Protein AF-A0A2V7P8S3-F1 (afdb_monomer)

Sequence (105 aa):
MERDARIVNPLGMHARPAAEFVKVASRFKCAVEVRKDDLAVNGKSIMGVMMLAAECGSSLTIKTDGEDAEAAMHALLALVADGFHEMHLTEELREAEQRENEGRE

Nearest PDB structures (foldseek):
  3lfg-assembly2_B  TM=9.709E-01  e=1.633E-10  Caldanaerobacter subterraneus subsp. tengcongensis MB4
  1sph-assembly1_B  TM=9.762E-01  e=1.135E-09  Bacillus subtilis
  3ihs-assembly2_B  TM=9.682E-01  e=1.135E-09  Bacillus anthracis str. Ames
  4xwj-assembly1_B  TM=9.695E-01  e=2.117E-09  Escherichia coli K-12
  1ptf-assembly1_A  TM=9.364E-01  e=1.843E-09  Enterococcus faecalis

Foldseek 3Di:
DKDKAAQAFQAFQDQLLLVVQLVLLVVDPWFKWKDFDHQIFGSNDSVSSVVNVGHHGGMMMIATGDDCRVVSVVSNNVCRVCNVVRNVVVVVVVVVVVVVVVVVD

Structure (mmCIF, N/CA/C/O backbone):
data_AF-A0A2V7P8S3-F1
#
_entry.id   AF-A0A2V7P8S3-F1
#
loop_
_atom_site.group_PDB
_atom_site.id
_atom_site.type_symbol
_atom_site.label_atom_id
_atom_site.label_alt_id
_atom_site.label_comp_id
_atom_site.label_asym_id
_atom_site.label_entity_id
_atom_site.labe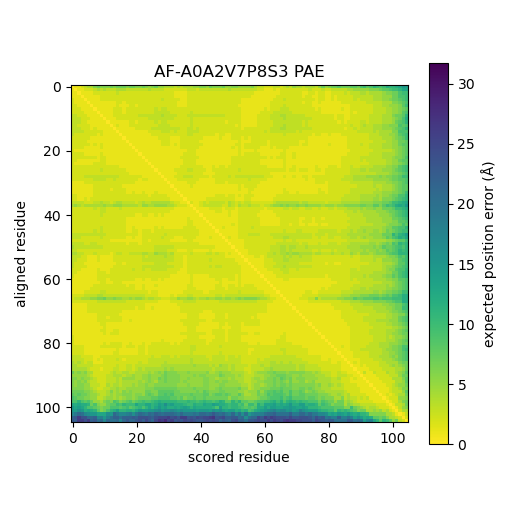l_seq_id
_atom_site.pdbx_PDB_ins_code
_atom_site.Cartn_x
_atom_site.Cartn_y
_atom_site.Cartn_z
_atom_site.occupancy
_atom_site.B_iso_or_equiv
_atom_site.auth_seq_id
_atom_site.auth_comp_id
_atom_site.auth_asym_id
_atom_site.auth_atom_id
_atom_site.pdbx_PDB_model_num
ATOM 1 N N . MET A 1 1 ? 1.003 -1.240 -16.170 1.00 96.88 1 MET A N 1
ATOM 2 C CA . MET A 1 1 ? -0.447 -1.406 -15.917 1.00 96.88 1 MET A CA 1
ATOM 3 C C . MET A 1 1 ? -0.850 -0.654 -14.655 1.00 96.88 1 MET A C 1
ATOM 5 O O . MET A 1 1 ? 0.015 -0.413 -13.826 1.00 96.88 1 MET A O 1
ATOM 9 N N . GLU A 1 2 ? -2.127 -0.288 -14.518 1.00 98.00 2 GLU A N 1
ATOM 10 C CA . GLU A 1 2 ? -2.660 0.510 -13.398 1.00 98.00 2 GLU A CA 1
ATOM 11 C C . GLU A 1 2 ? -3.970 -0.106 -12.875 1.00 98.00 2 GLU A C 1
ATOM 13 O O . GLU A 1 2 ? -4.786 -0.590 -13.674 1.00 98.00 2 GLU A O 1
ATOM 18 N N . ARG A 1 3 ? -4.138 -0.154 -11.548 1.00 98.50 3 ARG A N 1
ATOM 19 C CA . ARG A 1 3 ? -5.321 -0.688 -10.850 1.00 98.50 3 ARG A CA 1
ATOM 20 C C . ARG A 1 3 ? -5.565 0.063 -9.546 1.00 98.50 3 ARG A C 1
ATOM 22 O O . ARG A 1 3 ? -4.610 0.433 -8.871 1.00 98.50 3 ARG A O 1
ATOM 29 N N . ASP A 1 4 ? -6.832 0.195 -9.172 1.00 98.31 4 ASP A N 1
ATOM 30 C CA . ASP A 1 4 ? -7.217 0.745 -7.875 1.00 98.31 4 ASP A CA 1
ATOM 31 C C . ASP A 1 4 ? -7.325 -0.351 -6.807 1.00 98.31 4 ASP A C 1
ATOM 33 O O . ASP A 1 4 ? -7.734 -1.482 -7.084 1.00 98.31 4 ASP A O 1
ATOM 37 N N . ALA A 1 5 ? -6.962 -0.000 -5.576 1.00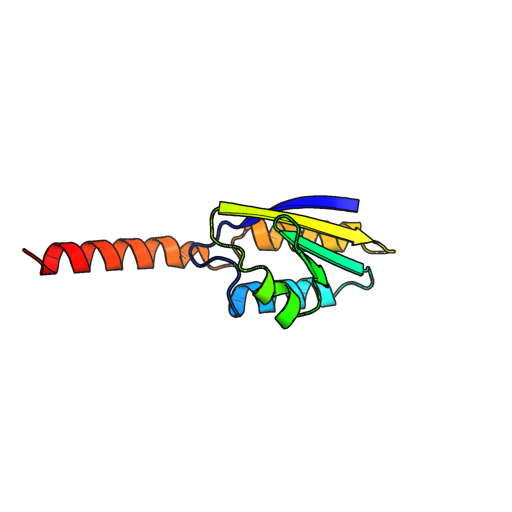 98.06 5 ALA A N 1
ATOM 38 C CA . ALA A 1 5 ? -6.978 -0.858 -4.403 1.00 98.06 5 ALA A CA 1
ATOM 39 C C . ALA A 1 5 ? -7.532 -0.082 -3.206 1.00 98.06 5 ALA A C 1
ATOM 41 O O . ALA A 1 5 ? -7.100 1.035 -2.927 1.00 98.06 5 ALA A O 1
ATOM 42 N N . ARG A 1 6 ? -8.475 -0.674 -2.471 1.00 98.38 6 ARG A N 1
ATOM 43 C CA . ARG A 1 6 ? -9.076 -0.033 -1.298 1.00 98.38 6 ARG A CA 1
ATOM 44 C C . ARG A 1 6 ? -8.354 -0.459 -0.027 1.00 98.38 6 ARG A C 1
ATOM 46 O O . ARG A 1 6 ? -8.198 -1.651 0.206 1.00 98.38 6 ARG A O 1
ATOM 53 N N . ILE A 1 7 ? -7.972 0.498 0.812 1.00 98.38 7 ILE A N 1
ATOM 54 C CA . ILE A 1 7 ? -7.430 0.218 2.145 1.00 98.38 7 ILE A CA 1
ATOM 55 C C . ILE A 1 7 ? -8.565 -0.257 3.050 1.00 98.38 7 ILE A C 1
ATOM 57 O O . ILE A 1 7 ? -9.551 0.456 3.226 1.00 98.38 7 ILE A O 1
ATOM 61 N N . VAL A 1 8 ? -8.441 -1.466 3.598 1.00 98.12 8 VAL A N 1
ATOM 62 C CA . VAL A 1 8 ? -9.494 -2.102 4.414 1.00 98.12 8 VAL A CA 1
ATOM 63 C C . VAL A 1 8 ? -9.083 -2.358 5.862 1.00 98.12 8 VAL A C 1
ATOM 65 O O . VAL A 1 8 ? -9.955 -2.588 6.696 1.00 98.12 8 VAL A O 1
ATOM 68 N N . ASN A 1 9 ? -7.785 -2.308 6.182 1.00 98.00 9 ASN A N 1
ATOM 69 C CA . ASN A 1 9 ? -7.319 -2.483 7.553 1.00 98.00 9 ASN A CA 1
ATOM 70 C C . ASN A 1 9 ? -7.654 -1.238 8.394 1.00 98.00 9 ASN A C 1
ATOM 72 O O . ASN A 1 9 ? -7.524 -0.111 7.904 1.00 98.00 9 ASN A O 1
ATOM 76 N N . PRO A 1 10 ? -8.074 -1.414 9.657 1.00 96.75 10 PRO A N 1
ATOM 77 C CA . PRO A 1 10 ? -8.744 -0.358 10.419 1.00 96.75 10 PRO A CA 1
ATOM 78 C C . PRO A 1 10 ? -7.857 0.859 10.706 1.00 96.75 10 PRO A C 1
ATOM 80 O O . PRO A 1 10 ? -8.359 1.977 10.763 1.00 96.75 10 PRO A O 1
ATOM 83 N N . LEU A 1 11 ? -6.543 0.664 10.832 1.00 96.19 11 LEU A N 1
ATOM 84 C CA . LEU A 1 11 ? -5.583 1.731 11.130 1.00 96.19 11 LEU A CA 1
ATOM 85 C C . LEU A 1 11 ? -4.943 2.353 9.871 1.00 96.19 11 LEU A C 1
ATOM 87 O O . LEU A 1 11 ? -4.117 3.259 9.982 1.00 96.19 11 LEU A O 1
ATOM 91 N N . GLY A 1 12 ? -5.308 1.884 8.673 1.00 97.19 12 GLY A N 1
ATOM 92 C CA . GLY A 1 12 ? -4.782 2.383 7.402 1.00 97.19 12 GLY A CA 1
ATOM 93 C C . GLY A 1 12 ? -3.298 2.076 7.153 1.00 97.19 12 GLY A C 1
ATOM 94 O O . GLY A 1 12 ? -2.718 1.154 7.723 1.00 97.19 12 GLY A O 1
ATOM 95 N N . MET A 1 13 ? -2.654 2.842 6.274 1.00 97.19 13 MET A N 1
ATOM 96 C CA . MET A 1 13 ? -1.260 2.645 5.855 1.00 97.19 13 MET A CA 1
ATOM 97 C C . MET A 1 13 ? -0.255 3.220 6.874 1.00 97.19 13 MET A C 1
ATOM 99 O O . MET A 1 13 ? 0.453 4.190 6.599 1.00 97.19 13 MET A O 1
ATOM 103 N N . HIS A 1 14 ? -0.181 2.623 8.067 1.00 95.94 14 HIS A N 1
ATOM 104 C CA . HIS A 1 14 ? 0.836 2.944 9.078 1.00 95.94 14 HIS A CA 1
ATOM 105 C C . HIS A 1 14 ? 2.130 2.130 8.883 1.00 95.94 14 HIS A C 1
ATOM 107 O O . HIS A 1 14 ? 2.313 1.435 7.884 1.00 95.94 14 HIS A O 1
ATOM 113 N N . ALA A 1 15 ? 3.058 2.212 9.844 1.00 95.38 15 ALA A N 1
ATOM 114 C CA . ALA A 1 15 ? 4.412 1.664 9.717 1.00 95.38 15 ALA A CA 1
ATOM 115 C C . ALA A 1 15 ? 4.469 0.171 9.327 1.00 95.38 15 ALA A C 1
ATOM 117 O O . ALA A 1 15 ? 5.312 -0.215 8.521 1.00 95.38 15 ALA A O 1
ATOM 118 N N . ARG A 1 16 ? 3.578 -0.669 9.871 1.00 97.12 16 ARG A N 1
ATOM 119 C CA . ARG A 1 16 ? 3.578 -2.120 9.626 1.00 97.12 16 ARG A CA 1
ATOM 120 C C . ARG A 1 16 ? 2.988 -2.487 8.247 1.00 97.12 16 ARG A C 1
ATOM 122 O O . ARG A 1 16 ? 3.720 -3.122 7.487 1.00 97.12 16 ARG A O 1
ATOM 129 N N . PRO A 1 17 ? 1.772 -2.048 7.859 1.00 97.75 17 PRO A N 1
ATOM 130 C CA . PRO A 1 17 ? 1.249 -2.181 6.498 1.00 97.75 17 PRO A CA 1
ATOM 131 C C . PRO A 1 17 ? 2.198 -1.637 5.436 1.00 97.75 17 PRO A C 1
ATOM 133 O O . PRO A 1 17 ? 2.456 -2.308 4.439 1.00 97.75 17 PRO A O 1
ATOM 136 N N . ALA A 1 18 ? 2.797 -0.468 5.680 1.00 98.25 18 ALA A N 1
ATOM 137 C CA . ALA A 1 18 ? 3.751 0.127 4.754 1.00 98.25 18 ALA A CA 1
ATOM 138 C C . ALA A 1 18 ? 5.018 -0.737 4.602 1.00 98.25 18 ALA A C 1
ATOM 140 O O . ALA A 1 18 ? 5.512 -0.914 3.487 1.00 98.25 18 ALA A O 1
ATOM 141 N N . ALA A 1 19 ? 5.528 -1.323 5.692 1.00 98.19 19 ALA A N 1
ATOM 142 C CA . ALA A 1 19 ? 6.668 -2.238 5.643 1.00 98.19 19 ALA A CA 1
ATOM 143 C C . ALA A 1 19 ? 6.343 -3.532 4.881 1.00 98.19 19 ALA A C 1
ATOM 145 O O . ALA A 1 19 ? 7.147 -3.955 4.048 1.00 98.19 19 ALA A O 1
ATOM 146 N N . GLU A 1 20 ? 5.172 -4.137 5.105 1.00 98.44 20 GLU A N 1
ATOM 147 C CA . GLU A 1 20 ? 4.740 -5.324 4.352 1.00 98.44 20 GLU A CA 1
ATOM 148 C C . GLU A 1 20 ? 4.506 -5.001 2.868 1.00 98.44 20 GLU A C 1
ATOM 150 O O . GLU A 1 20 ? 4.962 -5.755 2.005 1.00 98.44 20 GLU A O 1
ATOM 155 N N . PHE A 1 21 ? 3.909 -3.846 2.548 1.00 98.69 21 PHE A N 1
ATOM 156 C CA . PHE A 1 21 ? 3.749 -3.379 1.168 1.00 98.69 21 PHE A CA 1
ATOM 157 C C . PHE A 1 21 ? 5.101 -3.257 0.461 1.00 98.69 21 PHE A C 1
ATOM 159 O O . PHE A 1 21 ? 5.314 -3.860 -0.592 1.00 98.69 21 PHE A O 1
ATOM 166 N N . VAL A 1 22 ? 6.047 -2.530 1.063 1.00 98.69 22 VAL A N 1
ATOM 167 C CA . VAL A 1 22 ? 7.389 -2.327 0.498 1.00 98.69 22 VAL A CA 1
ATOM 168 C C . VAL A 1 22 ? 8.140 -3.643 0.366 1.00 98.69 22 VAL A C 1
ATOM 170 O O . VAL A 1 22 ? 8.807 -3.869 -0.643 1.00 98.69 22 VAL A O 1
ATOM 173 N N . LYS A 1 23 ? 8.023 -4.535 1.350 1.00 98.62 23 LYS A N 1
ATOM 174 C CA . LYS A 1 23 ? 8.630 -5.869 1.321 1.00 98.62 23 LYS A CA 1
ATOM 175 C C . LYS A 1 23 ? 8.094 -6.711 0.170 1.00 98.62 23 LYS A C 1
ATOM 177 O O . LYS A 1 23 ? 8.887 -7.406 -0.459 1.00 98.62 23 LYS A O 1
ATOM 182 N N . VAL A 1 24 ? 6.794 -6.661 -0.126 1.00 98.62 24 VAL A N 1
ATOM 183 C CA . VAL A 1 24 ? 6.218 -7.343 -1.296 1.00 98.62 24 VAL A CA 1
ATOM 184 C C . VAL A 1 24 ? 6.660 -6.659 -2.588 1.00 98.62 24 VAL A C 1
ATOM 186 O O . VAL A 1 24 ? 7.213 -7.332 -3.455 1.00 98.62 24 VAL A O 1
ATOM 189 N N . ALA A 1 25 ? 6.516 -5.336 -2.698 1.00 98.69 25 ALA A N 1
ATOM 190 C CA . ALA A 1 25 ? 6.903 -4.565 -3.883 1.00 98.69 25 ALA A CA 1
ATOM 191 C C . ALA A 1 25 ? 8.387 -4.754 -4.253 1.00 98.69 25 ALA A C 1
ATOM 193 O O . ALA A 1 25 ? 8.736 -4.846 -5.429 1.00 98.69 25 ALA A O 1
ATOM 194 N N . SER A 1 26 ? 9.266 -4.858 -3.254 1.00 98.50 26 SER A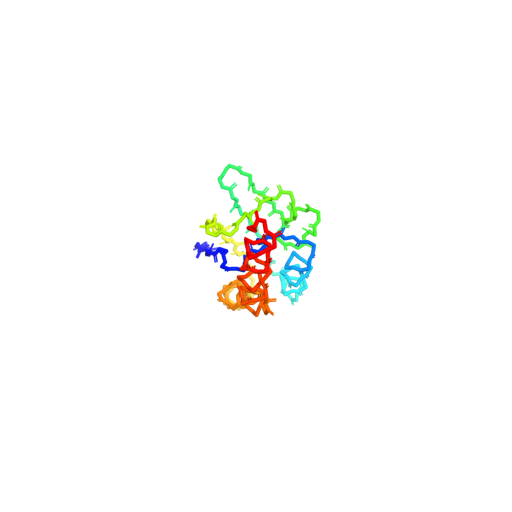 N 1
ATOM 195 C CA . SER A 1 26 ? 10.717 -4.997 -3.441 1.00 98.50 26 SER A CA 1
ATOM 196 C C . SER A 1 26 ? 11.163 -6.389 -3.897 1.00 98.50 26 SER A C 1
ATOM 198 O O . SER A 1 26 ? 12.327 -6.554 -4.251 1.00 98.50 26 SER A O 1
ATOM 200 N N . ARG A 1 27 ? 10.270 -7.390 -3.925 1.00 98.44 27 ARG A N 1
ATOM 201 C CA . ARG A 1 27 ? 10.567 -8.719 -4.499 1.00 98.44 27 ARG A CA 1
ATOM 202 C C . ARG A 1 27 ? 10.611 -8.705 -6.025 1.00 98.44 27 ARG A C 1
ATOM 204 O O . ARG A 1 27 ? 11.184 -9.616 -6.615 1.00 98.44 27 ARG A O 1
ATOM 211 N N . PHE A 1 28 ? 10.003 -7.695 -6.639 1.00 98.56 28 PHE A N 1
ATOM 212 C CA . PHE A 1 28 ? 9.839 -7.590 -8.083 1.00 98.56 28 PHE A CA 1
ATOM 213 C C . PHE A 1 28 ? 10.843 -6.603 -8.682 1.00 98.56 28 PHE A C 1
ATOM 215 O O . PHE A 1 28 ? 11.270 -5.646 -8.028 1.00 98.56 28 PHE A O 1
ATOM 222 N N . LYS A 1 29 ? 11.221 -6.815 -9.942 1.00 98.06 29 LYS A N 1
ATOM 223 C CA . LYS A 1 29 ? 12.131 -5.953 -10.705 1.00 98.06 29 LYS A CA 1
ATOM 224 C C . LYS A 1 29 ? 11.418 -4.734 -11.286 1.00 98.06 29 LYS A C 1
ATOM 226 O O . LYS A 1 29 ? 12.047 -3.685 -11.400 1.00 98.06 29 LYS A O 1
ATOM 231 N N . CYS A 1 30 ? 10.127 -4.841 -11.594 1.00 98.56 30 CYS A N 1
ATOM 232 C CA . CYS A 1 30 ? 9.318 -3.771 -12.170 1.00 98.56 30 CYS A CA 1
ATOM 233 C C . CYS A 1 30 ? 9.320 -2.506 -11.302 1.00 98.56 30 CYS A C 1
ATOM 235 O O . CYS A 1 30 ? 9.465 -2.561 -10.077 1.00 98.56 30 CYS A O 1
ATOM 237 N N . ALA A 1 31 ? 9.116 -1.347 -11.917 1.00 98.69 31 ALA A N 1
ATOM 238 C CA . ALA A 1 31 ? 8.772 -0.140 -11.185 1.00 98.69 31 ALA A CA 1
ATOM 239 C C . ALA A 1 31 ? 7.402 -0.323 -10.514 1.00 98.69 31 ALA A C 1
ATOM 241 O O . ALA A 1 31 ? 6.507 -0.948 -11.085 1.00 98.69 31 ALA A O 1
ATOM 242 N N . VAL A 1 32 ? 7.257 0.211 -9.301 1.00 98.81 32 VAL A N 1
ATOM 243 C CA . VAL A 1 32 ? 5.990 0.255 -8.563 1.00 98.81 32 VAL A CA 1
ATOM 244 C C . VAL A 1 32 ? 5.783 1.696 -8.120 1.00 98.81 32 VAL A C 1
ATOM 246 O O . VAL A 1 32 ? 6.576 2.225 -7.343 1.00 98.81 32 VAL A O 1
ATOM 249 N N . GLU A 1 33 ? 4.732 2.325 -8.619 1.00 98.75 33 GLU A N 1
ATOM 250 C CA . GLU A 1 33 ? 4.269 3.647 -8.207 1.00 98.75 33 GLU A CA 1
ATOM 251 C C . GLU A 1 33 ? 2.926 3.483 -7.496 1.00 98.75 33 GLU A C 1
ATOM 253 O O . GLU A 1 33 ? 2.085 2.684 -7.912 1.00 98.75 33 GLU A O 1
ATOM 258 N N . VAL A 1 34 ? 2.742 4.207 -6.397 1.00 98.56 34 VAL A N 1
ATOM 259 C CA . VAL A 1 34 ? 1.499 4.208 -5.624 1.00 98.56 34 VAL A CA 1
ATOM 260 C C . VAL A 1 34 ? 1.036 5.644 -5.496 1.00 98.56 34 VAL A C 1
ATOM 262 O O . VAL A 1 34 ? 1.829 6.516 -5.146 1.00 98.56 34 VAL A O 1
ATOM 265 N N . ARG A 1 35 ? -0.238 5.890 -5.779 1.00 98.50 35 ARG A N 1
ATOM 266 C CA . ARG A 1 35 ? -0.838 7.218 -5.734 1.00 98.50 35 ARG A CA 1
ATOM 267 C C . ARG A 1 35 ? -2.063 7.223 -4.833 1.00 98.50 35 ARG A C 1
ATOM 269 O O . ARG A 1 35 ? -2.887 6.314 -4.902 1.00 98.50 35 ARG A O 1
ATOM 276 N N . LYS A 1 36 ? -2.189 8.278 -4.034 1.00 97.75 36 LYS A N 1
ATOM 277 C CA . LYS A 1 36 ? -3.430 8.674 -3.367 1.00 97.75 36 LYS A CA 1
ATOM 278 C C . LYS A 1 36 ? -3.705 10.119 -3.756 1.00 97.75 36 LYS A C 1
ATOM 280 O O . LYS A 1 36 ? -2.839 10.968 -3.552 1.00 97.75 36 LYS A O 1
ATOM 285 N N . ASP A 1 37 ? -4.882 10.383 -4.313 1.00 93.31 37 ASP A N 1
ATOM 286 C CA . ASP A 1 37 ? -5.241 11.704 -4.837 1.00 93.31 37 ASP A CA 1
ATOM 287 C C . ASP A 1 37 ? -4.160 12.205 -5.825 1.00 93.31 37 ASP A C 1
ATOM 289 O O . ASP A 1 37 ? -3.831 11.500 -6.783 1.00 93.31 37 ASP A O 1
ATOM 293 N N . ASP A 1 38 ? -3.558 13.368 -5.571 1.00 93.25 38 ASP A N 1
ATOM 294 C CA . ASP A 1 38 ? -2.506 13.956 -6.411 1.00 93.25 38 ASP A CA 1
ATOM 295 C C . ASP A 1 38 ? -1.078 13.522 -6.022 1.00 93.25 38 ASP A C 1
ATOM 297 O O . ASP A 1 38 ? -0.114 13.834 -6.726 1.00 93.25 38 ASP A O 1
ATOM 301 N N . LEU A 1 39 ? -0.908 12.807 -4.904 1.00 97.19 39 LEU A N 1
ATOM 302 C CA . LEU A 1 39 ? 0.406 12.418 -4.394 1.00 97.19 39 LEU A CA 1
ATOM 303 C C . LEU A 1 39 ? 0.795 11.027 -4.902 1.00 97.19 39 LEU A C 1
ATOM 305 O O . LEU A 1 39 ? 0.213 10.025 -4.489 1.00 97.19 39 LEU A O 1
ATOM 309 N N . ALA A 1 40 ? 1.815 10.966 -5.760 1.00 98.06 40 ALA A N 1
ATOM 310 C CA . ALA A 1 40 ? 2.422 9.728 -6.245 1.00 98.06 40 ALA A CA 1
ATOM 311 C C . ALA A 1 40 ? 3.801 9.498 -5.611 1.00 98.06 40 ALA A C 1
ATOM 313 O O . ALA A 1 40 ? 4.616 10.416 -5.500 1.00 98.06 40 ALA A O 1
ATOM 314 N N . VAL A 1 41 ? 4.076 8.259 -5.206 1.00 98.56 41 VAL A N 1
ATOM 315 C CA . VAL A 1 41 ? 5.318 7.860 -4.534 1.00 98.56 41 VAL A CA 1
ATOM 316 C C . VAL A 1 41 ? 5.858 6.550 -5.098 1.00 98.56 41 VAL A C 1
ATOM 318 O O . VAL A 1 41 ? 5.129 5.733 -5.662 1.00 98.56 41 VAL A O 1
ATOM 321 N N . ASN A 1 42 ? 7.152 6.305 -4.890 1.00 98.62 42 ASN A N 1
ATOM 322 C CA . ASN A 1 42 ? 7.752 5.003 -5.166 1.00 98.62 42 ASN A CA 1
ATOM 323 C C . ASN A 1 42 ? 7.245 3.965 -4.148 1.00 98.62 42 ASN A C 1
ATOM 325 O O . ASN A 1 42 ? 7.552 4.061 -2.958 1.00 98.62 42 ASN A O 1
ATOM 329 N N . GLY A 1 43 ? 6.534 2.940 -4.623 1.00 98.25 43 GLY A N 1
ATOM 330 C CA . GLY A 1 43 ? 5.968 1.859 -3.809 1.00 98.25 43 GLY A CA 1
ATOM 331 C C . GLY A 1 43 ? 6.998 0.938 -3.147 1.00 98.25 43 GLY A C 1
ATOM 332 O O . GLY A 1 43 ? 6.636 0.120 -2.308 1.00 98.25 43 GLY A O 1
ATOM 333 N N . LYS A 1 44 ? 8.284 1.071 -3.489 1.00 98.56 44 LYS A N 1
ATOM 334 C CA . LYS A 1 44 ? 9.409 0.385 -2.829 1.00 98.56 44 LYS A CA 1
ATOM 335 C C . LYS A 1 44 ? 10.106 1.252 -1.772 1.00 98.56 44 LYS A C 1
ATOM 337 O O . LYS A 1 44 ? 11.099 0.827 -1.192 1.00 98.56 44 LYS A O 1
ATOM 342 N N . SER A 1 45 ? 9.619 2.469 -1.519 1.00 98.25 45 SER A N 1
ATOM 343 C CA . SER A 1 45 ? 10.139 3.359 -0.477 1.00 98.25 45 SER A CA 1
ATOM 344 C C . SER A 1 45 ? 9.188 3.400 0.711 1.00 98.25 45 SER A C 1
ATOM 346 O O . SER A 1 45 ? 8.074 3.903 0.595 1.00 98.25 45 SER A O 1
ATOM 348 N N . ILE A 1 46 ? 9.648 2.935 1.876 1.00 96.75 46 ILE A N 1
ATOM 349 C CA . ILE A 1 46 ? 8.859 2.963 3.118 1.00 96.75 46 ILE A CA 1
ATOM 350 C C . ILE A 1 46 ? 8.420 4.377 3.490 1.00 96.75 46 ILE A C 1
ATOM 352 O O . ILE A 1 46 ? 7.250 4.600 3.791 1.00 96.75 46 ILE A O 1
ATOM 356 N N . MET A 1 47 ? 9.329 5.349 3.377 1.00 95.44 47 MET A N 1
ATOM 357 C CA . MET A 1 47 ? 9.011 6.753 3.630 1.00 95.44 47 MET A CA 1
ATOM 358 C C . MET A 1 47 ? 7.982 7.273 2.624 1.00 95.44 47 MET A C 1
ATOM 360 O O . MET A 1 47 ? 7.057 7.971 3.017 1.00 95.44 47 MET A O 1
ATOM 364 N N . GLY A 1 48 ? 8.109 6.898 1.345 1.00 96.56 48 GLY A N 1
ATOM 365 C CA . GLY A 1 48 ? 7.144 7.248 0.301 1.00 96.56 48 GLY A CA 1
ATOM 366 C C . GLY A 1 48 ? 5.743 6.743 0.626 1.00 96.56 48 GLY A C 1
ATOM 367 O O . GLY A 1 48 ? 4.801 7.524 0.692 1.00 96.56 48 GLY A O 1
ATOM 368 N N . VAL A 1 49 ? 5.620 5.444 0.886 1.00 97.00 49 VAL A N 1
ATOM 369 C CA . VAL A 1 49 ? 4.331 4.802 1.169 1.00 97.00 49 VAL A CA 1
ATOM 370 C C . VAL A 1 49 ? 3.679 5.376 2.431 1.00 97.00 49 VAL A C 1
ATOM 372 O O . VAL A 1 49 ? 2.483 5.650 2.415 1.00 97.00 49 VAL A O 1
ATOM 375 N N . MET A 1 50 ? 4.445 5.636 3.496 1.00 94.38 50 MET A N 1
ATOM 376 C CA . MET A 1 50 ? 3.906 6.261 4.712 1.00 94.38 50 MET A CA 1
ATOM 377 C C . MET A 1 50 ? 3.433 7.707 4.486 1.00 94.38 50 MET A C 1
ATOM 379 O O . MET A 1 50 ? 2.445 8.119 5.091 1.00 94.38 50 MET A O 1
ATOM 383 N N . MET A 1 51 ? 4.088 8.475 3.604 1.00 94.94 51 MET A N 1
ATOM 384 C CA . MET A 1 51 ? 3.674 9.851 3.283 1.00 94.94 51 MET A CA 1
ATOM 385 C C . MET A 1 51 ? 2.305 9.933 2.602 1.00 94.94 51 MET A C 1
ATOM 387 O O . MET A 1 51 ? 1.680 10.988 2.659 1.00 94.94 51 MET A O 1
ATOM 391 N N . LEU A 1 52 ? 1.818 8.847 1.989 1.00 95.19 52 LEU A N 1
ATOM 392 C CA . LEU A 1 52 ? 0.478 8.824 1.398 1.00 95.19 52 LEU A CA 1
ATOM 393 C C . LEU A 1 52 ? -0.629 9.019 2.439 1.00 95.19 52 LEU A C 1
ATOM 395 O O . LEU A 1 52 ? -1.726 9.409 2.054 1.00 95.19 52 LEU A O 1
ATOM 399 N N . ALA A 1 5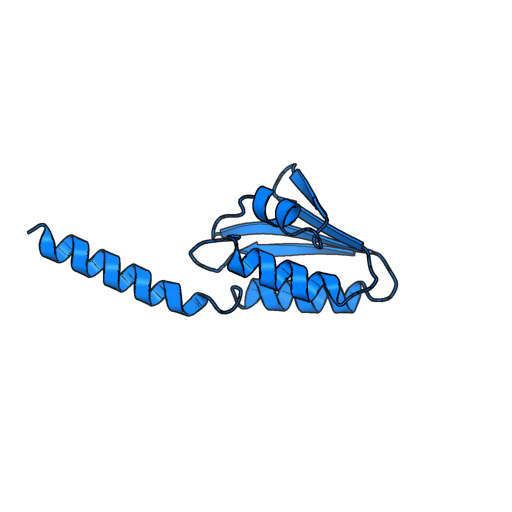3 ? -0.366 8.736 3.724 1.00 94.12 53 ALA A N 1
ATOM 400 C CA . ALA A 1 53 ? -1.337 8.880 4.812 1.00 94.12 53 ALA A CA 1
ATOM 401 C C . ALA A 1 53 ? -2.712 8.266 4.463 1.00 94.12 53 ALA A C 1
ATOM 403 O O . ALA A 1 53 ? -3.764 8.876 4.651 1.00 94.12 53 ALA A O 1
ATOM 404 N N . ALA A 1 54 ? -2.694 7.065 3.877 1.00 96.62 54 ALA A N 1
ATOM 405 C CA . ALA A 1 54 ? -3.894 6.410 3.374 1.00 96.62 54 ALA A CA 1
ATOM 406 C C . ALA A 1 54 ? -4.683 5.764 4.518 1.00 96.62 54 ALA A C 1
ATOM 408 O O . ALA A 1 54 ? -4.313 4.706 5.021 1.00 96.62 54 ALA A O 1
ATOM 409 N N . GLU A 1 55 ? -5.764 6.413 4.932 1.00 97.56 55 GLU A N 1
ATOM 410 C CA . GLU A 1 55 ? -6.676 5.927 5.969 1.00 97.56 55 GLU A CA 1
ATOM 411 C C . GLU A 1 55 ? -7.572 4.777 5.482 1.00 97.56 55 GLU A C 1
ATOM 413 O O . GLU A 1 55 ? -7.745 4.566 4.275 1.00 97.56 55 GLU A O 1
ATOM 418 N N . CYS A 1 56 ? -8.169 4.040 6.426 1.00 97.75 56 CYS A N 1
ATOM 419 C CA . CYS A 1 56 ? -9.158 3.009 6.117 1.00 97.75 56 CYS A CA 1
ATOM 420 C C . CYS A 1 56 ? -10.283 3.576 5.238 1.00 97.75 56 CYS A C 1
ATOM 422 O O . CYS A 1 56 ? -10.817 4.654 5.484 1.00 97.75 56 CYS A O 1
ATOM 424 N N . GLY A 1 57 ? -10.632 2.846 4.183 1.00 97.69 57 GLY A N 1
ATOM 425 C CA . GLY A 1 57 ? -11.615 3.259 3.191 1.00 97.69 57 GLY A CA 1
ATOM 426 C C . GLY A 1 57 ? -11.042 4.051 2.015 1.00 97.69 57 GLY A C 1
ATOM 427 O O . GLY A 1 57 ? -11.730 4.117 0.994 1.00 97.69 57 GLY A O 1
ATOM 428 N N . SER A 1 58 ? -9.808 4.568 2.108 1.00 97.56 58 SER A N 1
ATOM 429 C CA . SER A 1 58 ? -9.129 5.263 1.003 1.00 97.56 58 SER A CA 1
ATOM 430 C C . SER A 1 58 ? -8.942 4.359 -0.215 1.00 97.56 58 SER A C 1
ATOM 432 O O . SER A 1 58 ? -8.684 3.160 -0.080 1.00 97.56 58 SER A O 1
ATOM 434 N N . SER A 1 59 ? -9.005 4.955 -1.408 1.00 97.75 59 SER A N 1
ATOM 435 C CA . SER A 1 59 ? -8.588 4.306 -2.653 1.00 97.75 59 SER A CA 1
ATOM 436 C C . SER A 1 59 ? -7.150 4.696 -2.984 1.00 97.75 59 SER A C 1
ATOM 438 O O . SER A 1 59 ? -6.808 5.879 -2.981 1.00 97.75 59 SER A O 1
ATOM 440 N N . LEU A 1 60 ? -6.316 3.704 -3.271 1.00 98.00 60 LEU A N 1
ATOM 441 C CA . LEU A 1 60 ? -4.984 3.874 -3.830 1.00 98.00 60 LEU A CA 1
ATOM 442 C C . LEU A 1 60 ? -4.989 3.431 -5.281 1.00 98.00 60 LEU A C 1
ATOM 444 O O . LEU A 1 60 ? -5.507 2.365 -5.597 1.00 98.00 60 LEU A O 1
ATOM 448 N N . THR A 1 61 ? -4.314 4.178 -6.138 1.00 98.62 61 THR A N 1
ATOM 449 C CA . THR A 1 61 ? -3.956 3.700 -7.466 1.00 98.62 61 THR A CA 1
ATOM 450 C C . THR A 1 61 ? -2.558 3.090 -7.403 1.00 98.62 61 THR A C 1
ATOM 452 O O . THR A 1 61 ? -1.599 3.754 -7.011 1.00 98.62 61 THR A O 1
ATOM 455 N N . ILE A 1 62 ? -2.420 1.833 -7.817 1.00 98.69 62 ILE A N 1
ATOM 456 C CA . ILE A 1 62 ? -1.138 1.141 -7.955 1.00 98.69 62 ILE A CA 1
ATOM 457 C C . ILE A 1 62 ? -0.814 1.031 -9.440 1.00 98.69 62 ILE A C 1
ATOM 459 O O . ILE A 1 62 ? -1.631 0.564 -10.237 1.00 98.69 62 ILE A O 1
ATOM 463 N N . LYS A 1 63 ? 0.404 1.416 -9.811 1.00 98.81 63 LYS A N 1
ATOM 464 C CA . LYS A 1 63 ? 0.936 1.283 -11.163 1.00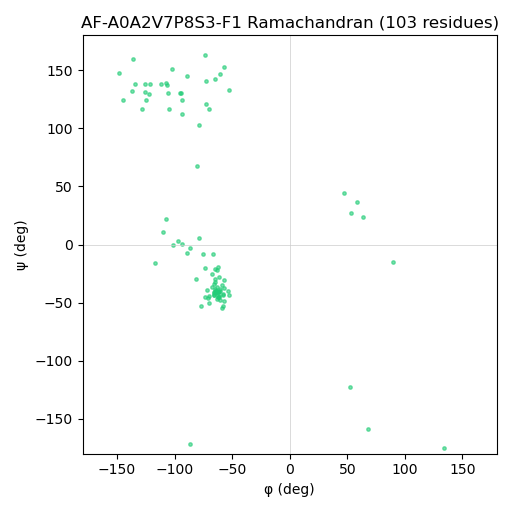 98.81 63 LYS A CA 1
ATOM 465 C C . LYS A 1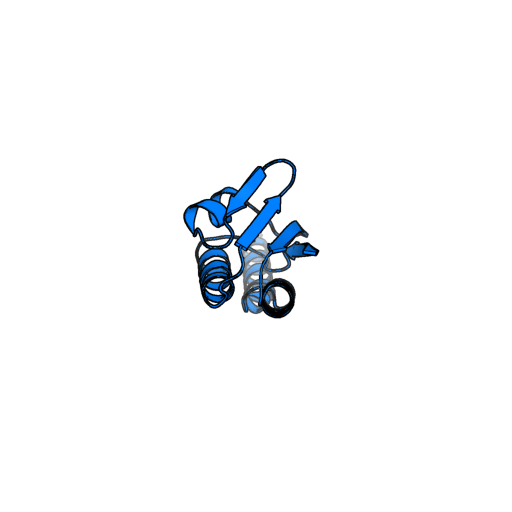 63 ? 2.213 0.456 -11.145 1.00 98.81 63 LYS A C 1
ATOM 467 O O . LYS A 1 63 ? 3.138 0.736 -10.387 1.00 98.81 63 LYS A O 1
ATOM 472 N N . THR A 1 64 ? 2.268 -0.556 -12.004 1.00 98.75 64 THR A N 1
ATOM 473 C CA . THR A 1 64 ? 3.440 -1.421 -12.181 1.00 98.75 64 THR A CA 1
ATOM 474 C C . THR A 1 64 ? 3.930 -1.379 -13.623 1.00 98.75 64 THR A C 1
ATOM 476 O O . THR A 1 64 ? 3.121 -1.385 -14.554 1.00 98.75 64 THR A O 1
ATOM 479 N N . ASP A 1 65 ? 5.244 -1.321 -13.832 1.00 98.62 65 ASP A N 1
ATOM 480 C CA . ASP A 1 65 ? 5.838 -1.260 -15.174 1.00 98.62 65 ASP A CA 1
ATOM 481 C C . ASP A 1 65 ? 7.162 -2.031 -15.253 1.00 98.62 65 ASP A C 1
ATOM 483 O O . ASP A 1 65 ? 8.073 -1.794 -14.458 1.00 98.62 65 ASP A O 1
ATOM 487 N N . GLY A 1 66 ? 7.255 -2.986 -16.178 1.00 98.19 66 GLY A N 1
ATOM 488 C CA . GLY A 1 66 ? 8.393 -3.896 -16.328 1.00 98.19 66 GLY A CA 1
ATOM 489 C C . GLY A 1 66 ? 8.002 -5.366 -16.514 1.00 98.19 66 GLY A C 1
ATOM 490 O O . GLY A 1 66 ? 6.829 -5.713 -16.620 1.00 98.19 66 GLY A O 1
ATOM 491 N N . GLU A 1 67 ? 9.018 -6.230 -16.546 1.00 96.31 67 GLU A N 1
ATOM 492 C CA . GLU A 1 67 ? 8.922 -7.654 -16.915 1.00 96.31 67 GLU A CA 1
ATOM 493 C C . GLU A 1 67 ? 7.998 -8.479 -16.001 1.00 96.31 67 GLU A C 1
ATOM 495 O O . GLU A 1 67 ? 7.243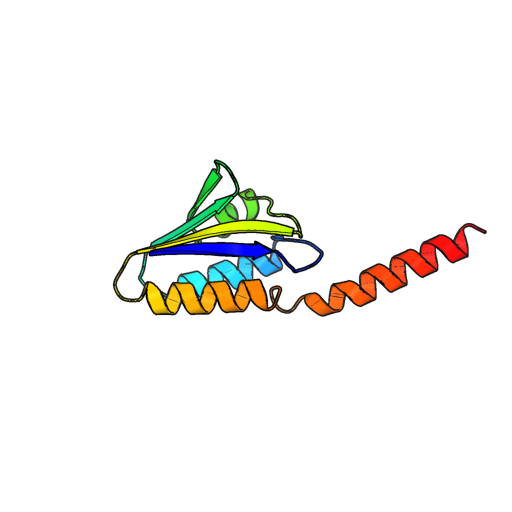 -9.319 -16.480 1.00 96.31 67 GLU A O 1
ATOM 500 N N . ASP A 1 68 ? 8.007 -8.215 -14.695 1.00 98.12 68 ASP A N 1
ATOM 501 C CA . ASP A 1 68 ? 7.199 -8.907 -13.683 1.00 98.12 68 ASP A CA 1
ATOM 502 C C . ASP A 1 68 ? 6.045 -8.043 -13.137 1.00 98.12 68 ASP A C 1
ATOM 504 O O . ASP A 1 68 ? 5.505 -8.307 -12.060 1.00 98.12 68 ASP A O 1
ATOM 508 N N . ALA A 1 69 ? 5.624 -7.026 -13.903 1.00 98.56 69 ALA A N 1
ATOM 509 C CA . ALA A 1 69 ? 4.602 -6.060 -13.500 1.00 98.56 69 ALA A CA 1
ATOM 510 C C . ALA A 1 69 ? 3.241 -6.691 -13.161 1.00 98.56 69 ALA A C 1
ATOM 512 O O . ALA A 1 69 ? 2.551 -6.203 -12.264 1.00 98.56 69 ALA A O 1
ATOM 513 N N . GLU A 1 70 ? 2.847 -7.760 -13.856 1.00 98.56 70 GLU A N 1
ATOM 514 C CA . GLU A 1 70 ? 1.579 -8.461 -13.611 1.00 98.56 70 GLU A CA 1
ATOM 515 C C . GLU A 1 70 ? 1.603 -9.239 -12.291 1.00 98.56 70 GLU A C 1
ATOM 517 O O . GLU A 1 70 ? 0.690 -9.117 -11.473 1.00 98.56 70 GLU A O 1
ATOM 522 N N . ALA A 1 71 ? 2.690 -9.974 -12.041 1.00 98.69 71 ALA A N 1
ATOM 523 C CA . ALA A 1 71 ? 2.887 -10.706 -10.795 1.00 98.69 71 ALA A CA 1
ATOM 524 C C . ALA A 1 71 ? 2.977 -9.751 -9.593 1.00 98.69 71 ALA A C 1
ATOM 526 O O . ALA A 1 71 ? 2.364 -10.009 -8.554 1.00 98.69 71 ALA A O 1
ATOM 527 N N . ALA A 1 72 ? 3.677 -8.623 -9.758 1.00 98.75 72 ALA A N 1
ATOM 528 C CA . ALA A 1 72 ? 3.746 -7.567 -8.755 1.00 98.75 72 ALA A CA 1
ATOM 529 C C . ALA A 1 72 ? 2.363 -6.983 -8.452 1.00 98.75 72 ALA A C 1
ATOM 531 O O . ALA A 1 72 ? 1.980 -6.886 -7.287 1.00 98.75 72 ALA A O 1
ATOM 532 N N . MET A 1 73 ? 1.592 -6.644 -9.492 1.00 98.81 73 MET A N 1
ATOM 533 C CA . MET A 1 73 ? 0.237 -6.116 -9.337 1.00 98.81 73 MET A CA 1
ATOM 534 C C . MET A 1 73 ? -0.648 -7.089 -8.555 1.00 98.81 73 MET A C 1
ATOM 536 O O . MET A 1 73 ? -1.287 -6.694 -7.584 1.00 98.81 73 MET A O 1
ATOM 540 N N . HIS A 1 74 ? -0.647 -8.371 -8.928 1.00 98.75 74 HIS A N 1
ATOM 541 C CA . HIS A 1 74 ? -1.466 -9.379 -8.260 1.00 98.75 74 HIS A CA 1
ATOM 542 C C . HIS A 1 74 ? -1.092 -9.549 -6.780 1.00 98.75 74 HIS A C 1
ATOM 544 O O . HIS A 1 74 ? -1.974 -9.554 -5.923 1.00 98.75 74 HIS A O 1
ATOM 550 N N . ALA A 1 75 ? 0.205 -9.621 -6.464 1.00 98.81 75 ALA A N 1
ATOM 551 C CA . ALA A 1 75 ? 0.674 -9.761 -5.087 1.00 98.81 75 ALA A CA 1
ATOM 552 C C . ALA A 1 75 ? 0.325 -8.542 -4.214 1.00 98.81 75 ALA A C 1
ATOM 554 O O . ALA A 1 75 ? -0.069 -8.705 -3.060 1.00 98.81 75 ALA A O 1
ATOM 555 N N . LEU A 1 76 ? 0.449 -7.328 -4.760 1.00 98.75 76 LEU A N 1
ATOM 556 C CA . LEU A 1 76 ? 0.130 -6.096 -4.037 1.00 98.75 76 LEU A CA 1
ATOM 557 C C . LEU A 1 76 ? -1.375 -5.946 -3.805 1.00 98.75 76 LEU A C 1
ATOM 559 O O . LEU A 1 76 ? -1.783 -5.632 -2.690 1.00 98.75 76 LEU A O 1
ATOM 563 N N . LEU A 1 77 ? -2.203 -6.222 -4.817 1.00 98.75 77 LEU A N 1
ATOM 564 C CA . LEU A 1 77 ? -3.660 -6.196 -4.661 1.00 98.75 77 LEU A CA 1
ATOM 565 C C . LEU A 1 77 ? -4.136 -7.235 -3.643 1.00 98.75 77 LEU A C 1
ATOM 567 O O . LEU A 1 77 ? -4.990 -6.917 -2.820 1.00 98.75 77 LEU A O 1
ATOM 571 N N . ALA A 1 78 ? -3.562 -8.442 -3.659 1.00 98.69 78 ALA A N 1
ATOM 572 C CA . ALA A 1 78 ? -3.882 -9.478 -2.682 1.00 98.69 78 ALA A CA 1
ATOM 573 C C . ALA A 1 78 ? -3.531 -9.045 -1.249 1.00 98.69 78 ALA A C 1
ATOM 575 O O . ALA A 1 78 ? -4.354 -9.196 -0.353 1.00 98.69 78 ALA A O 1
ATOM 576 N N . LEU A 1 79 ? -2.350 -8.450 -1.038 1.00 98.62 79 LEU A N 1
ATOM 577 C CA . LEU A 1 79 ? -1.935 -7.950 0.277 1.00 98.62 79 LEU A CA 1
ATOM 578 C C . LEU A 1 79 ? -2.867 -6.845 0.802 1.00 98.62 79 LEU A C 1
ATOM 580 O O . LEU A 1 79 ? -3.238 -6.856 1.975 1.00 98.62 79 LEU A O 1
ATOM 584 N N . VAL A 1 80 ? -3.240 -5.895 -0.063 1.00 98.31 80 VAL A N 1
ATOM 585 C CA . VAL A 1 80 ? -4.155 -4.803 0.300 1.00 98.31 80 VAL A CA 1
ATOM 586 C C . VAL A 1 80 ? -5.550 -5.352 0.611 1.00 98.31 80 VAL A C 1
ATOM 588 O O . VAL A 1 80 ? -6.146 -4.958 1.610 1.00 98.31 80 VAL A O 1
ATOM 591 N N . ALA A 1 81 ? -6.057 -6.284 -0.203 1.00 98.12 81 ALA A N 1
ATOM 592 C CA . ALA A 1 81 ? -7.365 -6.908 -0.006 1.00 98.12 81 ALA A CA 1
ATOM 593 C C . ALA A 1 81 ? -7.442 -7.748 1.279 1.00 98.12 81 ALA A C 1
ATOM 595 O O . ALA A 1 81 ? -8.493 -7.786 1.913 1.00 98.12 81 ALA A O 1
ATOM 596 N N . ASP A 1 82 ? -6.334 -8.369 1.689 1.00 98.06 82 ASP A N 1
ATOM 597 C CA . ASP A 1 82 ? -6.220 -9.103 2.957 1.00 98.06 82 ASP A CA 1
ATOM 598 C C . ASP A 1 82 ? -6.016 -8.177 4.177 1.00 98.06 82 ASP A C 1
ATOM 600 O O . ASP A 1 82 ? -5.764 -8.628 5.296 1.00 98.06 82 ASP A O 1
ATOM 604 N N . GLY A 1 83 ? -6.077 -6.855 3.971 1.00 97.75 83 GLY A N 1
ATOM 605 C CA . GLY A 1 83 ? -5.935 -5.865 5.033 1.00 97.75 83 GLY A CA 1
ATOM 606 C C . GLY A 1 83 ? -4.607 -5.980 5.773 1.00 97.75 83 GLY A C 1
ATOM 607 O O . GLY A 1 83 ? -4.580 -5.826 6.991 1.00 97.75 83 GLY A O 1
ATOM 608 N N . PHE A 1 84 ? -3.518 -6.312 5.071 1.00 97.94 84 PHE A N 1
ATOM 609 C CA . PHE A 1 84 ? -2.178 -6.457 5.656 1.00 97.94 84 PHE A CA 1
ATOM 610 C C . PHE A 1 84 ? -2.113 -7.412 6.864 1.00 97.94 84 PHE A C 1
ATOM 612 O O . PHE A 1 84 ? -1.241 -7.272 7.724 1.00 97.94 84 PHE A O 1
ATOM 619 N N . HIS A 1 85 ? -3.025 -8.390 6.928 1.00 96.62 85 HIS A N 1
ATOM 620 C CA . HIS A 1 85 ? -3.182 -9.326 8.048 1.00 96.62 85 HIS A CA 1
ATOM 621 C C . HIS A 1 85 ? -3.589 -8.663 9.382 1.00 96.62 85 HIS A C 1
ATOM 623 O O . HIS A 1 85 ? -3.359 -9.215 10.460 1.00 96.62 85 HIS A O 1
ATOM 629 N N . GLU A 1 86 ? -4.205 -7.481 9.329 1.00 97.19 86 GLU A N 1
ATOM 630 C CA . GLU A 1 86 ? -4.594 -6.672 10.495 1.00 97.19 86 GLU A CA 1
ATOM 631 C C . GLU A 1 86 ? -6.110 -6.605 10.715 1.00 97.19 86 GLU A C 1
ATOM 633 O O . GLU A 1 86 ? -6.591 -5.848 11.554 1.00 97.19 86 GLU A O 1
ATOM 638 N N . MET A 1 87 ? -6.893 -7.424 10.009 1.00 95.94 87 MET A N 1
ATOM 639 C CA . MET A 1 87 ? -8.355 -7.408 10.141 1.00 95.94 87 MET A CA 1
ATOM 640 C C . MET A 1 87 ? -8.846 -7.765 11.554 1.00 95.94 87 MET A C 1
ATOM 642 O O . MET A 1 87 ? -9.879 -7.244 11.972 1.00 95.94 87 MET A O 1
ATOM 646 N N . HIS A 1 88 ? -8.084 -8.568 12.309 1.00 93.12 88 HIS A N 1
ATOM 647 C CA . HIS A 1 88 ? -8.355 -8.902 13.716 1.00 93.12 88 HIS A CA 1
ATOM 648 C C . HIS A 1 88 ? -8.443 -7.667 14.629 1.00 93.12 88 HIS A C 1
ATOM 650 O O . HIS A 1 88 ? -9.244 -7.651 15.559 1.00 93.12 88 HIS A O 1
ATOM 656 N N . LEU A 1 89 ? -7.716 -6.587 14.312 1.00 92.81 89 LEU A N 1
ATOM 657 C CA . LEU A 1 89 ? -7.767 -5.333 15.071 1.00 92.81 89 LEU A CA 1
ATOM 658 C C . LEU A 1 89 ? -9.163 -4.690 15.045 1.00 92.81 89 LEU A C 1
ATOM 660 O O . LEU A 1 89 ? -9.483 -3.866 15.894 1.00 92.81 89 LEU A O 1
ATOM 664 N N . THR A 1 90 ? -10.014 -5.056 14.082 1.00 90.25 90 THR A N 1
ATOM 665 C CA . THR A 1 90 ? -11.387 -4.540 13.998 1.00 90.25 90 THR A CA 1
ATOM 666 C C . THR A 1 90 ? -12.231 -4.980 15.194 1.00 90.25 90 THR A C 1
ATOM 668 O O . THR A 1 90 ? -13.052 -4.208 15.683 1.00 90.25 90 THR A O 1
ATOM 671 N N . GLU A 1 91 ? -12.053 -6.217 15.660 1.00 91.50 91 GLU A N 1
ATOM 672 C CA . GLU A 1 91 ? -12.759 -6.745 16.832 1.00 91.50 91 GLU A CA 1
ATOM 673 C C . GLU A 1 91 ? -12.197 -6.121 18.111 1.00 91.50 91 GLU A C 1
ATOM 675 O O . GLU A 1 91 ? -12.959 -5.609 18.928 1.00 91.50 91 GLU A O 1
ATOM 680 N N . GLU A 1 92 ? -10.868 -6.050 18.220 1.00 92.81 92 GLU A N 1
ATOM 681 C CA . GLU A 1 92 ? -10.176 -5.450 19.367 1.00 92.81 92 GLU A CA 1
ATOM 682 C C . GLU A 1 92 ? -10.575 -3.982 19.593 1.00 92.81 92 GLU A C 1
ATOM 684 O O . GLU A 1 92 ? -10.833 -3.576 20.727 1.00 92.81 92 GLU A O 1
ATOM 689 N N . LEU A 1 93 ? -10.684 -3.189 18.519 1.00 90.62 93 LEU A N 1
ATOM 690 C CA . LEU A 1 93 ? -11.122 -1.792 18.600 1.00 90.62 93 LEU A CA 1
ATOM 691 C C . LEU A 1 93 ? -12.580 -1.673 19.065 1.00 90.62 93 LEU A C 1
ATOM 693 O O . LEU A 1 93 ? -12.880 -0.847 19.923 1.00 90.62 93 LEU A O 1
ATOM 697 N N . ARG A 1 94 ? -13.481 -2.528 18.562 1.00 91.19 94 ARG A N 1
ATOM 698 C CA . ARG A 1 94 ? -14.896 -2.532 18.977 1.00 91.19 94 ARG A CA 1
ATOM 699 C C . ARG A 1 94 ? -15.064 -2.895 20.448 1.00 91.19 94 ARG A C 1
ATOM 701 O O . ARG A 1 94 ? -15.874 -2.282 21.139 1.00 91.19 94 ARG A O 1
ATOM 708 N N . GLU A 1 95 ? -14.318 -3.886 20.931 1.00 92.31 95 GLU A N 1
ATOM 709 C CA . GLU A 1 95 ? -14.343 -4.263 22.346 1.00 92.31 95 GLU A CA 1
ATOM 710 C C . GLU A 1 95 ? -13.807 -3.143 23.244 1.00 92.31 95 GLU A C 1
ATOM 712 O O . GLU A 1 95 ? -14.356 -2.901 24.320 1.00 92.31 95 GLU A O 1
ATOM 717 N N . ALA A 1 96 ? -12.747 -2.451 22.816 1.00 89.75 96 ALA A N 1
ATOM 718 C CA . ALA A 1 96 ? -12.193 -1.321 23.555 1.00 89.75 96 ALA A CA 1
ATOM 719 C C . ALA A 1 96 ? -13.208 -0.171 23.676 1.00 89.75 96 ALA A C 1
ATOM 721 O O . ALA A 1 96 ? -13.428 0.331 24.778 1.00 89.75 96 ALA A O 1
ATOM 722 N N . GLU A 1 97 ? -13.888 0.183 22.581 1.00 88.69 97 GLU A N 1
ATOM 723 C CA . GLU A 1 97 ? -14.936 1.215 22.564 1.00 88.69 97 GLU A CA 1
ATOM 724 C C . GLU A 1 97 ? -16.121 0.872 23.485 1.00 88.69 97 GLU A C 1
ATOM 726 O O . GLU A 1 97 ? -16.639 1.744 24.186 1.00 88.69 97 GLU A O 1
ATOM 731 N N . GLN A 1 98 ? -16.543 -0.398 23.526 1.00 88.56 98 GLN A N 1
ATOM 732 C CA . GLN A 1 98 ? -17.619 -0.853 24.418 1.00 88.56 98 GLN A CA 1
ATOM 733 C C . GLN A 1 98 ? -17.239 -0.685 25.893 1.00 88.56 98 GLN A C 1
ATOM 735 O O . GLN A 1 98 ? -18.005 -0.103 26.660 1.00 88.56 98 GLN A O 1
ATOM 740 N N . ARG A 1 99 ? -16.027 -1.109 26.275 1.00 88.31 99 ARG A N 1
ATOM 741 C CA . ARG A 1 99 ? -15.529 -0.976 27.655 1.00 88.31 99 ARG A CA 1
ATOM 742 C C . ARG A 1 99 ? -15.392 0.485 28.088 1.00 88.31 99 ARG A C 1
ATOM 744 O O . ARG A 1 99 ? -15.648 0.803 29.247 1.00 88.31 99 ARG A O 1
ATOM 751 N N . GLU A 1 100 ? -14.987 1.377 27.183 1.00 85.44 100 GLU A N 1
ATOM 752 C CA . GLU A 1 100 ? -14.897 2.813 27.476 1.00 85.44 100 GLU A CA 1
ATOM 753 C C . GLU A 1 100 ? -16.269 3.464 27.695 1.00 85.44 100 GLU A C 1
ATOM 755 O O . GLU A 1 100 ? -16.392 4.341 28.553 1.00 85.44 100 GLU A O 1
ATOM 760 N N . ASN A 1 101 ? -17.295 3.041 26.953 1.00 82.88 101 ASN A N 1
ATOM 761 C CA . ASN A 1 101 ? -18.656 3.548 27.130 1.00 82.88 101 ASN A CA 1
ATOM 762 C C . ASN A 1 101 ? -19.307 3.030 28.420 1.00 82.88 101 ASN A C 1
ATOM 764 O O . ASN A 1 101 ? -19.946 3.812 29.116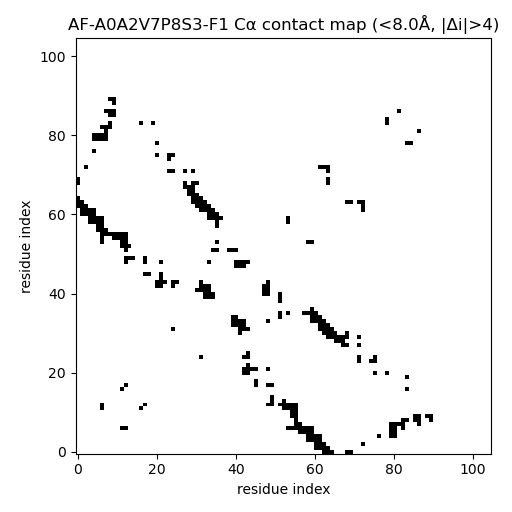 1.00 82.88 101 ASN A O 1
ATOM 768 N N . GLU A 1 102 ? -19.094 1.762 28.779 1.00 81.00 102 GLU A N 1
ATOM 769 C CA . GLU A 1 102 ? -19.626 1.159 30.015 1.00 81.00 102 GLU A CA 1
ATOM 770 C C . GLU A 1 102 ? -19.001 1.747 31.295 1.00 81.00 102 GLU A C 1
ATOM 772 O O . GLU A 1 102 ? -19.623 1.734 32.351 1.00 81.00 102 GLU A O 1
ATOM 777 N N . GLY A 1 103 ? -17.776 2.280 31.226 1.00 73.31 103 GLY A N 1
ATOM 778 C CA . GLY A 1 103 ? -17.088 2.895 32.370 1.00 73.31 103 GLY A CA 1
ATOM 779 C C . GLY A 1 103 ? -17.401 4.379 32.612 1.00 73.31 103 GLY A C 1
ATOM 780 O O . GLY A 1 103 ? -16.857 4.961 33.552 1.00 73.31 103 GLY A O 1
ATOM 781 N N . ARG A 1 104 ? -18.209 5.016 31.752 1.00 68.00 104 ARG A N 1
ATOM 782 C CA . ARG A 1 104 ? -18.612 6.435 31.861 1.00 68.00 104 ARG A CA 1
ATOM 783 C C . ARG A 1 104 ? -20.022 6.634 32.437 1.00 68.00 104 ARG A C 1
ATOM 785 O O . ARG A 1 104 ? -20.435 7.787 32.578 1.00 68.00 104 ARG A O 1
ATOM 792 N N . GLU A 1 105 ? -20.723 5.549 32.761 1.00 52.47 105 GLU A N 1
ATOM 793 C CA . GLU A 1 105 ? -22.039 5.524 33.427 1.00 52.47 105 GLU A CA 1
ATOM 794 C C . GLU A 1 105 ? -21.908 5.264 34.936 1.00 52.47 105 GLU A C 1
ATOM 796 O O . GLU A 1 105 ? -22.692 5.876 35.699 1.00 52.47 105 GLU 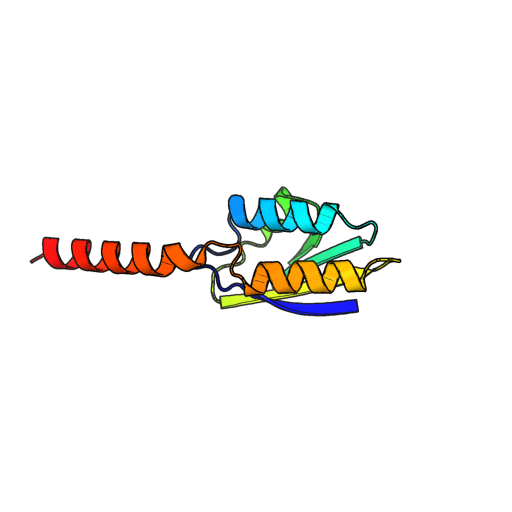A O 1
#

Solvent-accessible surface area (backbone atoms only — not comparable to full-atom values): 5564 Å² total; per-residue (Å²): 93,76,49,78,44,53,35,65,17,74,82,26,40,40,75,65,45,23,46,53,47,17,57,57,48,59,75,43,87,25,52,42,38,35,29,40,90,91,51,71,30,49,34,62,33,52,70,40,46,40,69,54,64,42,44,50,71,35,64,32,41,41,33,24,47,59,94,45,19,66,63,46,48,52,55,52,49,51,42,39,71,53,17,64,79,39,56,70,53,54,56,56,51,53,54,51,54,50,56,58,58,68,74,74,115

Mean predicted aligned error: 3.32 Å

pLDDT: mean 95.56, std 6.5, range [52.47, 98.81]

Secondary structure (DSSP, 8-state):
-EEEEE--STT-S-HHHHHHHHHHHTTSSSEEEEEETTEEEETT-HHHHHHT---TT-EEEEEEESTTHHHHHHHHHHHHHTGGG-TTHHHHHHHHHHHHHHTT-

Radius of gyration: 15.54 Å; Cα contacts (8 Å, |Δi|>4): 180; chains: 1; bounding box: 34×25×50 Å